Protein AF-A0A6M2E317-F1 (afdb_monomer)

Solvent-accessible surface area (backbone atoms only — not comparable to full-atom values): 7881 Å² total; per-residue (Å²): 107,77,64,58,53,52,53,52,52,48,52,55,49,53,55,52,51,52,54,49,49,57,49,50,59,56,45,43,76,76,36,70,94,51,28,69,64,52,52,52,53,50,51,52,51,52,53,52,49,53,53,49,53,52,54,52,52,56,50,49,54,55,52,50,55,51,48,53,50,52,50,52,54,48,55,50,49,54,50,52,51,48,50,54,53,50,49,62,64,70,69,60,88,80,77,60,92,48,70,68,49,43,53,53,54,51,52,54,50,51,51,54,50,53,54,52,56,58,44,58,66,68,66,55,75,93,68,80,80,61,92,69,87,75,82,125

Foldseek 3Di:
DVLVVVVVVLVVVVVVLVVLVVVLVVVCVVCVPCNVVSVVVNVVVVVVNVVVVVVSVVVVVVVVLVVVVVVVVVLVVVVVVVVVVLCVVVPDPDDDPDPVSVVVVVVVVVVSVVVVVVVVVVPPPPPPPDPPNPDD

Radius of gyration: 31.08 Å; Cα contacts (8 Å, |Δi|>4): 20; chains: 1; bounding box: 62×30×90 Å

InterPro domains:
  IPR002017 Spectrin repeat [PF00435] (1-64)
  IPR002017 Spectrin repeat [PF00435] (67-121)
  IPR018159 Spectrin/alpha-actinin [cd00176] (1-121)

Secondary structure (DSSP, 8-state):
-HHHHHHHHHHHHHHHHHHHHHHHHHHHHH-GGGHHHHHHHHHHHHHHHHHHHHHHHHHHHHHHHHHHHHHHHHHHHHHHHHHHHHHHHHT-----SSHHHHHHHHHHHHHHHHHHHHHHHHTS-TTTTSTTTT--

Sequence (136 aa):
RKHEGLERDLTALGDRIRQLDETAGRLVNTHPESTESMITKKQEIIQEWTRLTAKAKARKEKLLDAYDLQRFLADYRDLTSWINSMMALVSSDELANDVTGAEALLERHLEHRTEIDARAEHSRPSRCLDNSCFRT

Nearest PDB structures (foldseek):
  1cun-assembly1_C  TM=9.010E-01  e=1.518E-03  Gallus gallus
  3kbu-assembly2_B  TM=8.501E-01  e=2.904E-02  Homo sapiens
  6m3p-assembly2_B  TM=8.505E-01  e=1.401E-01  Mus musculus

Mean predicted aligned error: 9.05 Å

pLDDT: mean 86.74, std 13.62, range [41.03, 97.06]

Structure (mmCIF, N/CA/C/O backbone):
data_AF-A0A6M2E317-F1
#
_entry.id   AF-A0A6M2E317-F1
#
loop_
_atom_site.group_PDB
_atom_site.id
_atom_site.type_symbol
_atom_site.label_atom_id
_atom_site.label_alt_id
_atom_site.label_comp_id
_atom_site.label_asym_id
_atom_site.label_entity_id
_atom_site.label_seq_id
_atom_site.pdbx_PDB_ins_code
_atom_site.Cartn_x
_atom_site.Cartn_y
_atom_site.Cartn_z
_atom_site.occupancy
_atom_site.B_iso_or_equiv
_atom_site.auth_seq_id
_atom_site.auth_comp_id
_atom_site.auth_asym_id
_atom_site.auth_atom_id
_atom_site.pdbx_PDB_model_num
ATOM 1 N N . ARG A 1 1 ? 3.066 -5.574 7.856 1.00 66.62 1 ARG A N 1
ATOM 2 C CA . ARG A 1 1 ? 3.574 -6.525 8.883 1.00 66.62 1 ARG A CA 1
ATOM 3 C C . ARG A 1 1 ? 3.307 -6.106 10.334 1.00 66.62 1 ARG A C 1
ATOM 5 O O . ARG A 1 1 ? 2.482 -6.745 10.965 1.00 66.62 1 ARG A O 1
ATOM 12 N N . LYS A 1 2 ? 3.931 -5.055 10.908 1.00 86.88 2 LYS A N 1
ATOM 13 C CA . LYS A 1 2 ? 3.640 -4.665 12.317 1.00 86.88 2 LYS A CA 1
ATOM 14 C C . LYS A 1 2 ? 2.168 -4.275 12.546 1.00 86.88 2 LYS A C 1
ATOM 16 O O . LYS A 1 2 ? 1.601 -4.625 13.571 1.00 86.88 2 LYS A O 1
ATOM 21 N N . HIS A 1 3 ? 1.552 -3.580 11.586 1.00 89.69 3 HIS A N 1
ATOM 22 C CA . HIS A 1 3 ? 0.139 -3.198 11.674 1.00 89.69 3 HIS A CA 1
ATOM 23 C C . HIS A 1 3 ? -0.815 -4.394 11.534 1.00 89.69 3 HIS A C 1
ATOM 25 O O . HIS A 1 3 ? -1.768 -4.481 12.289 1.00 89.69 3 HIS A O 1
ATOM 31 N N . GLU A 1 4 ? -0.507 -5.366 10.673 1.00 90.19 4 GLU A N 1
ATOM 32 C CA . GLU A 1 4 ? -1.278 -6.620 10.586 1.00 90.19 4 GLU A CA 1
ATOM 33 C C . GLU A 1 4 ? -1.295 -7.382 11.920 1.00 90.19 4 GLU A C 1
ATOM 35 O O . GLU A 1 4 ? -2.304 -7.981 12.270 1.00 90.19 4 GLU A O 1
ATOM 40 N N . GLY A 1 5 ? -0.1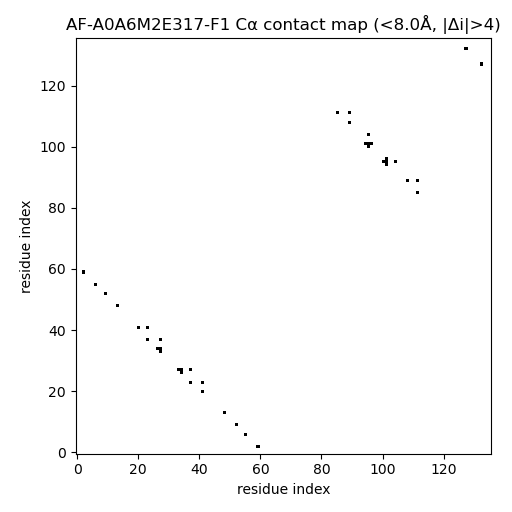91 -7.360 12.681 1.00 93.94 5 GLY A N 1
ATOM 41 C CA . GLY A 1 5 ? -0.158 -7.920 14.037 1.00 93.94 5 GLY A CA 1
ATOM 42 C C . GLY A 1 5 ? -1.160 -7.227 14.963 1.00 93.94 5 GLY A C 1
ATOM 43 O O . GLY A 1 5 ? -1.995 -7.893 15.563 1.00 93.94 5 GLY A O 1
ATOM 44 N N . LEU A 1 6 ? -1.150 -5.889 14.971 1.00 92.50 6 LEU A N 1
ATOM 45 C CA . LEU A 1 6 ? -2.124 -5.089 15.717 1.00 92.50 6 LEU A CA 1
ATOM 46 C C . LEU A 1 6 ? -3.573 -5.400 15.301 1.00 92.50 6 LEU A C 1
ATOM 48 O O . LEU A 1 6 ? -4.441 -5.462 16.159 1.00 92.50 6 LEU A O 1
ATOM 52 N N . GLU A 1 7 ? -3.857 -5.606 14.013 1.00 93.69 7 GLU A N 1
ATOM 53 C CA . GLU A 1 7 ? -5.210 -5.951 13.547 1.00 93.69 7 GLU A CA 1
ATOM 54 C C . GLU A 1 7 ? -5.680 -7.326 14.049 1.00 93.69 7 GLU A C 1
ATOM 56 O O . GLU A 1 7 ? -6.853 -7.487 14.398 1.00 93.69 7 GLU A O 1
ATOM 61 N N . ARG A 1 8 ? -4.775 -8.310 14.145 1.00 95.12 8 ARG A N 1
ATOM 62 C CA . ARG A 1 8 ? -5.089 -9.611 14.762 1.00 95.12 8 ARG A CA 1
ATOM 63 C C . ARG A 1 8 ? -5.393 -9.454 16.248 1.00 95.12 8 ARG A C 1
ATOM 65 O O . ARG A 1 8 ? -6.403 -9.976 16.714 1.00 95.12 8 ARG A O 1
ATOM 72 N N . ASP A 1 9 ? -4.573 -8.686 16.959 1.00 94.94 9 ASP A N 1
ATOM 73 C CA . ASP A 1 9 ? -4.772 -8.426 18.387 1.00 94.94 9 ASP A CA 1
ATOM 74 C C . ASP A 1 9 ? -6.091 -7.682 18.639 1.00 94.94 9 ASP A C 1
ATOM 76 O O . ASP A 1 9 ? -6.838 -8.028 19.552 1.00 94.94 9 ASP A O 1
ATOM 80 N N . LEU A 1 10 ? -6.431 -6.703 17.793 1.00 95.19 10 LEU A N 1
ATOM 81 C CA . LEU A 1 10 ? -7.724 -6.018 17.839 1.00 95.19 10 LEU A CA 1
ATOM 82 C C . LEU A 1 10 ? -8.883 -6.986 17.584 1.00 95.19 10 LEU A C 1
ATOM 84 O O . LEU A 1 10 ? -9.894 -6.914 18.272 1.00 95.19 10 LEU A O 1
ATOM 88 N N . THR A 1 11 ? -8.748 -7.931 16.658 1.00 94.69 11 THR A N 1
ATOM 89 C CA . THR A 1 11 ? -9.795 -8.939 16.430 1.00 94.69 11 THR A CA 1
ATOM 90 C C . THR A 1 11 ? -10.058 -9.750 17.707 1.00 94.69 11 THR A C 1
ATOM 92 O O . THR A 1 11 ? -11.197 -9.823 18.167 1.00 94.69 11 THR A O 1
ATOM 95 N N . ALA A 1 12 ? -9.000 -10.251 18.355 1.00 94.94 12 ALA A N 1
ATOM 96 C CA . ALA A 1 12 ? -9.114 -11.000 19.608 1.00 94.94 12 ALA A CA 1
ATOM 97 C C . ALA A 1 12 ? -9.669 -10.153 20.773 1.00 94.94 12 ALA A C 1
ATOM 99 O O . ALA A 1 12 ? -10.490 -10.627 21.564 1.00 94.94 12 ALA A O 1
ATOM 100 N N . LEU A 1 13 ? -9.250 -8.887 20.885 1.00 94.44 13 LEU A N 1
ATOM 101 C CA . LEU A 1 13 ? -9.771 -7.958 21.893 1.00 94.44 13 LEU A CA 1
ATOM 102 C C . LEU A 1 13 ? -11.253 -7.638 21.672 1.00 94.44 13 LEU A C 1
ATOM 104 O O . LEU A 1 13 ? -12.005 -7.574 22.643 1.00 94.44 13 LEU A O 1
ATOM 108 N N . GLY A 1 14 ? -11.683 -7.488 20.418 1.00 93.88 14 GLY A N 1
ATOM 109 C CA . GLY A 1 14 ? -13.082 -7.256 20.067 1.00 93.88 14 GLY A CA 1
ATOM 110 C C . GLY A 1 14 ? -13.989 -8.404 20.509 1.00 93.88 14 GLY A C 1
ATOM 111 O O . GLY A 1 14 ? -15.054 -8.165 21.080 1.00 93.88 14 GLY A O 1
ATOM 112 N N . ASP A 1 15 ? -13.542 -9.648 20.331 1.00 94.50 15 ASP A N 1
ATOM 113 C CA . ASP A 1 15 ? -14.277 -10.823 20.806 1.00 94.50 15 ASP A CA 1
ATOM 114 C C . ASP A 1 15 ? -14.355 -10.872 22.336 1.00 94.50 15 ASP A C 1
ATOM 116 O O . ASP A 1 15 ? -15.414 -11.152 22.901 1.00 94.50 15 ASP A O 1
ATOM 120 N N . ARG A 1 16 ? -13.264 -10.520 23.026 1.00 93.44 16 ARG A N 1
ATOM 121 C CA . ARG A 1 16 ? -13.246 -10.454 24.493 1.00 93.44 16 ARG A CA 1
ATOM 122 C C . ARG A 1 16 ? -14.162 -9.360 25.043 1.00 93.44 16 ARG A C 1
ATOM 124 O O . ARG A 1 16 ? -14.824 -9.580 26.054 1.00 93.44 16 ARG A O 1
ATOM 131 N N . ILE A 1 17 ? -14.235 -8.204 24.384 1.00 93.56 17 ILE A N 1
ATOM 132 C CA . ILE A 1 17 ? -15.165 -7.126 24.754 1.00 93.56 17 ILE A CA 1
ATOM 133 C C . ILE A 1 17 ? -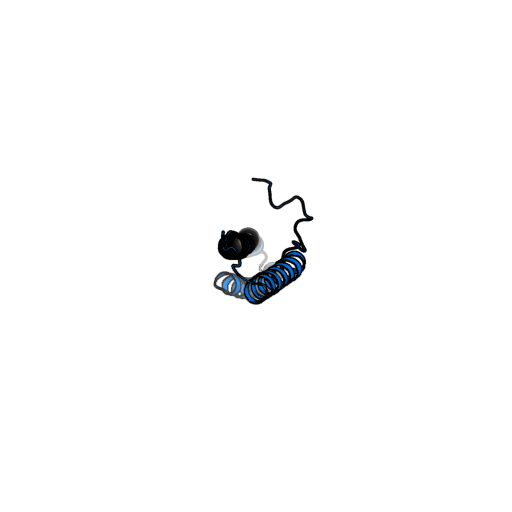16.614 -7.584 24.582 1.00 93.56 17 ILE A C 1
ATOM 135 O O . ILE A 1 17 ? -17.426 -7.325 25.464 1.00 93.56 17 ILE A O 1
ATOM 139 N N . ARG A 1 18 ? -16.931 -8.332 23.518 1.00 92.06 18 ARG A N 1
ATOM 140 C CA . ARG A 1 18 ? -18.271 -8.910 23.317 1.00 92.06 18 ARG A CA 1
ATOM 141 C C . ARG A 1 18 ? -18.659 -9.871 24.447 1.00 92.06 18 ARG A C 1
ATOM 143 O O . ARG A 1 18 ? -19.740 -9.748 25.010 1.00 92.06 18 ARG A O 1
ATOM 150 N N . GLN A 1 19 ? -17.748 -10.758 24.849 1.00 93.25 19 GLN A N 1
ATOM 151 C CA . GLN A 1 19 ? -17.972 -11.682 25.973 1.00 93.25 19 GLN A CA 1
ATOM 152 C C . GLN A 1 19 ? -18.159 -10.954 27.316 1.00 93.25 19 GLN A C 1
ATOM 154 O O . GLN A 1 19 ? -18.978 -11.358 28.150 1.00 93.25 19 GLN A O 1
ATOM 159 N N . LEU A 1 20 ? -17.395 -9.878 27.543 1.00 90.62 20 LEU A N 1
ATOM 160 C CA . LEU A 1 20 ? -17.559 -9.018 28.716 1.00 90.62 20 LEU A CA 1
ATOM 161 C C . LEU A 1 20 ? -18.920 -8.318 28.702 1.00 90.62 20 LEU A C 1
ATOM 163 O O . LEU A 1 20 ? -19.561 -8.240 29.747 1.00 90.62 20 LEU A O 1
ATOM 167 N N . ASP A 1 21 ? -19.377 -7.871 27.534 1.00 89.00 21 ASP A N 1
ATOM 168 C CA . ASP A 1 21 ? -20.674 -7.220 27.359 1.00 89.00 21 ASP A CA 1
ATOM 169 C C . ASP A 1 21 ? -21.844 -8.151 27.705 1.00 89.00 21 ASP A C 1
ATOM 171 O O . ASP A 1 21 ? -22.727 -7.793 28.489 1.00 89.00 21 ASP A O 1
ATOM 175 N N . GLU A 1 22 ? -21.802 -9.383 27.195 1.00 90.75 22 GLU A N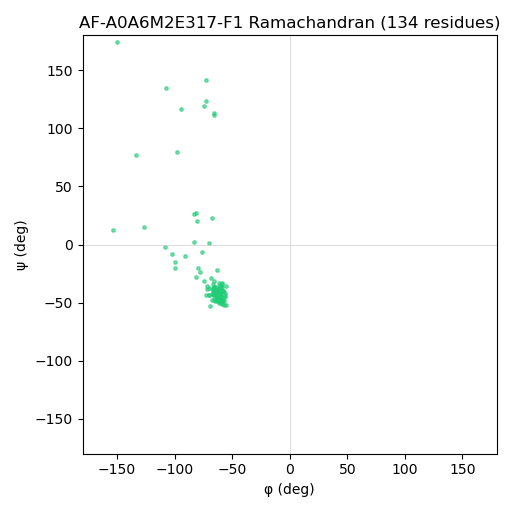 1
ATOM 176 C CA . GLU A 1 22 ? -22.778 -10.437 27.492 1.00 90.75 22 GLU A CA 1
ATOM 177 C C . GLU A 1 22 ? -22.794 -10.792 28.984 1.00 90.75 22 GLU A C 1
ATOM 179 O O . GLU A 1 22 ? -23.847 -10.992 29.595 1.00 90.75 22 GLU A O 1
ATOM 184 N N . THR A 1 23 ? -21.616 -10.857 29.605 1.00 88.94 23 THR A N 1
ATOM 185 C CA . THR A 1 23 ? -21.491 -11.173 31.031 1.00 88.94 23 THR A CA 1
ATOM 186 C C . THR A 1 23 ? -22.007 -10.031 31.904 1.00 88.94 23 THR A C 1
ATOM 188 O O . THR A 1 23 ? -22.768 -10.287 32.837 1.00 88.94 23 THR A O 1
ATOM 191 N N . ALA A 1 24 ? -21.681 -8.781 31.568 1.00 86.75 24 ALA A N 1
ATOM 192 C CA . ALA A 1 24 ? -22.211 -7.604 32.248 1.00 86.75 24 ALA A CA 1
ATOM 193 C C . ALA A 1 24 ? -23.742 -7.526 32.138 1.00 86.75 24 ALA A C 1
ATOM 195 O O . ALA A 1 24 ? -24.408 -7.252 33.134 1.00 86.75 24 ALA A O 1
ATOM 196 N N . GLY A 1 25 ? -24.309 -7.850 30.969 1.00 86.50 25 GLY A N 1
ATOM 197 C CA . GLY A 1 25 ? -25.760 -7.914 30.770 1.00 86.50 25 GLY A CA 1
ATOM 198 C C . GLY A 1 25 ? -26.457 -8.933 31.677 1.00 86.50 25 GLY A C 1
ATOM 199 O O . GLY A 1 25 ? -27.545 -8.664 32.178 1.00 86.50 25 GLY A O 1
ATOM 200 N N . ARG A 1 26 ? -25.822 -10.080 31.953 1.00 87.12 26 ARG A N 1
ATOM 201 C CA . ARG A 1 26 ? -26.352 -11.072 32.907 1.00 87.12 26 ARG A CA 1
ATOM 202 C C . ARG A 1 26 ? -26.294 -10.578 34.355 1.00 87.12 26 ARG A C 1
ATOM 204 O O . ARG A 1 26 ? -27.268 -10.745 35.079 1.00 87.12 26 ARG A O 1
ATOM 211 N N . LEU A 1 27 ? -25.182 -9.962 34.755 1.00 84.31 27 LEU A N 1
ATOM 212 C CA . LEU A 1 27 ? -24.949 -9.475 36.124 1.00 84.31 27 LEU A CA 1
ATOM 213 C C . LEU A 1 27 ? -25.876 -8.319 36.524 1.00 84.31 27 LEU A C 1
ATOM 215 O O . LEU A 1 27 ? -26.300 -8.253 37.674 1.00 84.31 27 LEU A O 1
ATOM 219 N N . VAL A 1 28 ? -26.240 -7.449 35.578 1.00 85.12 28 VAL A N 1
ATOM 220 C CA . VAL A 1 28 ? -27.221 -6.372 35.803 1.00 85.12 28 VAL A CA 1
ATOM 221 C C . VAL A 1 28 ? -28.584 -6.926 36.242 1.00 85.12 28 VAL A C 1
ATOM 223 O O . VAL A 1 28 ? -29.258 -6.323 37.071 1.00 85.12 28 VAL A O 1
ATOM 226 N N . ASN A 1 29 ? -28.972 -8.110 35.758 1.00 81.31 29 ASN A N 1
ATOM 227 C CA . ASN A 1 29 ? -30.238 -8.739 36.143 1.00 81.31 29 ASN A CA 1
ATOM 228 C C . ASN A 1 29 ? -30.188 -9.407 37.526 1.00 81.31 29 ASN A C 1
ATOM 230 O O . ASN A 1 29 ? -31.237 -9.612 38.133 1.00 81.31 29 ASN A O 1
ATOM 234 N N . THR A 1 30 ? -29.001 -9.780 38.016 1.00 84.12 30 THR A N 1
ATOM 235 C CA . THR A 1 30 ? -28.839 -10.484 39.300 1.00 84.12 30 THR A CA 1
ATOM 236 C C . THR A 1 30 ? -28.432 -9.568 40.453 1.00 84.12 30 THR A C 1
ATOM 238 O O . THR A 1 30 ? -28.656 -9.941 41.600 1.00 84.12 30 THR A O 1
ATOM 241 N N . HIS A 1 31 ? -27.876 -8.383 40.167 1.00 82.56 31 HIS A N 1
ATOM 242 C CA . HIS A 1 31 ? -27.395 -7.416 41.167 1.00 82.56 31 HIS A CA 1
ATOM 243 C C . HIS A 1 31 ? -27.874 -5.982 40.864 1.00 82.56 31 HIS A C 1
ATOM 245 O O . HIS A 1 31 ? -27.099 -5.148 40.369 1.00 82.56 31 HIS A O 1
ATOM 251 N N . PRO A 1 32 ? -29.150 -5.659 41.157 1.00 78.62 32 PRO A N 1
ATOM 252 C CA . PRO A 1 32 ? -29.724 -4.332 40.922 1.00 78.62 32 PRO A CA 1
ATOM 253 C C . PRO A 1 32 ? -28.937 -3.201 41.601 1.00 78.62 32 PRO A C 1
ATOM 255 O O . PRO A 1 32 ? -28.755 -2.133 41.022 1.00 78.62 32 PRO A O 1
ATOM 258 N N . GLU A 1 33 ? -28.393 -3.459 42.791 1.00 84.50 33 GLU A N 1
ATOM 259 C CA . GLU A 1 33 ? -27.622 -2.520 43.612 1.00 84.50 33 GLU A CA 1
ATOM 260 C C . GLU A 1 33 ? -26.314 -2.042 42.962 1.00 84.50 33 GLU A C 1
ATOM 262 O O . GLU A 1 33 ? -25.804 -0.981 43.308 1.00 84.50 33 GLU A O 1
ATOM 267 N N . SER A 1 34 ? -25.777 -2.807 42.005 1.00 83.81 34 SER A N 1
ATOM 268 C CA . SER A 1 34 ? -24.509 -2.511 41.317 1.00 83.81 34 SER A CA 1
ATOM 269 C C . SER A 1 34 ? -24.700 -2.067 39.861 1.00 83.81 34 SER A C 1
ATOM 271 O O . SER A 1 34 ? -23.731 -1.739 39.173 1.00 83.81 34 SER A O 1
ATOM 273 N N . THR A 1 35 ? -25.944 -2.049 39.378 1.00 86.69 35 THR A N 1
ATOM 274 C CA . THR A 1 35 ? -26.280 -1.901 37.954 1.0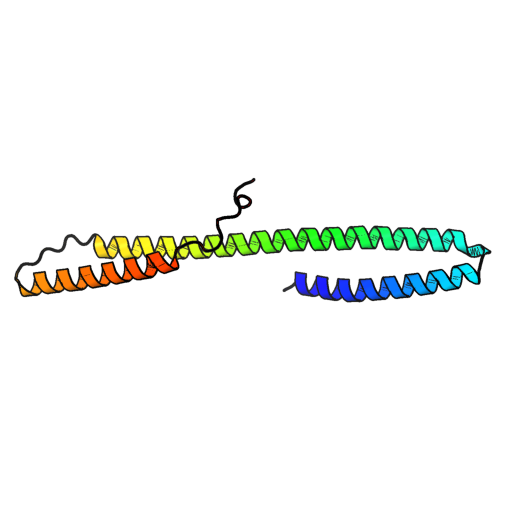0 86.69 35 THR A CA 1
ATOM 275 C C . THR A 1 35 ? -25.772 -0.593 37.350 1.00 86.69 35 THR A C 1
ATOM 277 O O . THR A 1 35 ? -25.181 -0.607 36.271 1.00 86.69 35 THR A O 1
ATOM 280 N N . GLU A 1 36 ? -25.934 0.530 38.050 1.00 87.50 36 GLU A N 1
ATOM 281 C CA . GLU A 1 36 ? -25.504 1.845 37.558 1.00 87.50 36 GLU A CA 1
ATOM 282 C C . GLU A 1 36 ? -23.985 1.898 37.322 1.00 87.50 36 GLU A C 1
ATOM 284 O O . GLU A 1 36 ? -23.527 2.303 36.253 1.00 87.50 36 GLU A O 1
ATOM 289 N N . SER A 1 37 ? -23.192 1.396 38.276 1.00 88.31 37 SER A N 1
ATOM 290 C CA . SER A 1 37 ? -21.732 1.333 38.144 1.00 88.31 37 SER A CA 1
ATOM 291 C C . SER A 1 37 ? -21.300 0.442 36.975 1.00 88.31 37 SER A C 1
ATOM 293 O O . SER A 1 37 ? -20.390 0.796 36.220 1.00 88.31 37 SER A O 1
ATOM 295 N N . MET A 1 38 ? -21.976 -0.696 36.787 1.00 87.00 38 MET A N 1
ATOM 296 C CA . MET A 1 38 ? -21.685 -1.631 35.698 1.00 87.00 38 MET A CA 1
ATOM 297 C C . MET A 1 38 ? -22.004 -1.048 34.320 1.00 87.00 38 MET A C 1
ATOM 299 O O . MET A 1 38 ? -21.206 -1.208 33.393 1.00 87.00 38 MET A O 1
ATOM 303 N N . ILE A 1 39 ? -23.135 -0.350 34.182 1.00 87.62 39 ILE A N 1
ATOM 304 C CA . ILE A 1 39 ? -23.522 0.322 32.935 1.00 87.62 39 ILE A CA 1
ATOM 305 C C . ILE A 1 39 ? -22.498 1.401 32.579 1.00 87.62 39 ILE A C 1
ATOM 307 O O . ILE A 1 39 ? -22.025 1.426 31.442 1.00 87.62 39 ILE A O 1
ATOM 311 N N . THR A 1 40 ? -22.097 2.231 33.545 1.00 91.50 40 THR A N 1
ATOM 312 C CA . THR A 1 40 ? -21.078 3.270 33.335 1.00 91.50 40 THR A CA 1
ATOM 313 C C . THR A 1 40 ? -19.755 2.663 32.865 1.00 91.50 40 THR A C 1
ATOM 315 O O . THR A 1 40 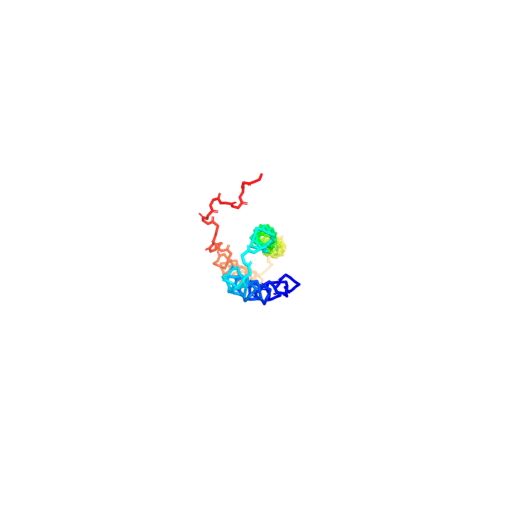? -19.232 3.057 31.824 1.00 91.50 40 THR A O 1
ATOM 318 N N . LYS A 1 41 ? -19.257 1.616 33.542 1.00 90.62 41 LYS A N 1
ATOM 319 C CA . LYS A 1 41 ? -18.013 0.924 33.149 1.00 90.62 41 LYS A CA 1
ATOM 320 C C . LYS A 1 41 ? -18.091 0.336 31.736 1.00 90.62 41 LYS A C 1
ATOM 322 O O . LYS A 1 41 ? -17.134 0.408 30.967 1.00 90.62 41 LYS A O 1
ATOM 327 N N . LYS A 1 42 ? -19.232 -0.266 31.389 1.00 89.19 42 LYS A N 1
ATOM 328 C CA . LYS A 1 42 ? -19.488 -0.821 30.054 1.00 89.19 42 LYS A CA 1
ATOM 329 C C . LYS A 1 42 ? -19.438 0.276 28.991 1.00 89.19 42 LYS A C 1
ATOM 331 O O . LYS A 1 42 ? -18.789 0.098 27.962 1.00 89.19 42 LYS A O 1
ATOM 336 N N . GLN A 1 43 ? -20.089 1.410 29.240 1.00 91.25 43 GLN A N 1
ATOM 337 C CA . GLN A 1 43 ? -20.071 2.547 28.321 1.00 91.25 43 GLN A CA 1
ATOM 338 C C . GLN A 1 43 ? -18.652 3.091 28.119 1.00 91.25 43 GLN A C 1
ATOM 340 O O . GLN A 1 43 ? -18.258 3.309 26.974 1.00 91.25 43 GLN A O 1
ATOM 345 N N . GLU A 1 44 ? -17.866 3.232 29.189 1.00 94.56 44 GLU A N 1
ATOM 346 C CA . GLU A 1 44 ? -16.454 3.636 29.112 1.00 94.56 44 GLU A CA 1
ATOM 347 C C . GLU A 1 44 ? -15.640 2.683 28.220 1.00 94.56 44 GLU A C 1
ATOM 349 O O . GLU A 1 44 ? -14.950 3.124 27.300 1.00 94.56 44 GLU A O 1
ATOM 354 N N . ILE A 1 45 ? -15.768 1.366 28.429 1.00 93.56 45 ILE A N 1
ATOM 355 C CA . ILE A 1 45 ? -15.066 0.349 27.627 1.00 93.56 45 ILE A CA 1
ATOM 356 C C . ILE A 1 45 ? -15.454 0.444 26.146 1.00 93.56 45 ILE A C 1
ATOM 358 O O . ILE A 1 45 ? -14.582 0.392 25.278 1.00 93.56 45 ILE A O 1
ATOM 362 N N . ILE A 1 46 ? -16.744 0.606 25.837 1.00 92.12 46 ILE A N 1
ATOM 363 C CA . ILE A 1 46 ? -17.234 0.712 24.454 1.00 92.12 46 ILE A CA 1
ATOM 364 C C . ILE A 1 46 ? -16.722 1.992 23.782 1.00 92.12 46 ILE A C 1
ATOM 366 O O . ILE A 1 46 ? -16.320 1.959 22.614 1.00 92.12 46 ILE A O 1
ATOM 370 N N . GLN A 1 47 ? -16.710 3.117 24.499 1.00 95.62 47 GLN A N 1
ATOM 371 C CA . GLN A 1 47 ? -16.179 4.379 23.983 1.00 95.62 47 GLN A CA 1
ATOM 372 C C . GLN A 1 47 ? -14.684 4.263 23.671 1.00 95.62 47 GLN A C 1
ATOM 374 O O . GLN A 1 47 ? -14.248 4.626 22.574 1.00 95.62 47 GLN A O 1
ATOM 379 N N . GLU A 1 48 ? -13.905 3.692 24.589 1.00 95.62 48 GLU A N 1
ATOM 380 C CA . GLU A 1 48 ? -12.473 3.476 24.390 1.00 95.62 48 GLU A CA 1
ATOM 381 C C . GLU A 1 48 ? -12.184 2.497 23.248 1.00 95.62 48 GLU A C 1
ATOM 383 O O . GLU A 1 48 ? -11.309 2.754 22.415 1.00 95.62 48 GLU A O 1
ATOM 388 N N . TRP A 1 49 ? -12.972 1.427 23.135 1.00 95.94 49 TRP A N 1
ATOM 389 C CA . TRP A 1 49 ? -12.898 0.479 22.026 1.00 95.94 49 TRP A CA 1
ATOM 390 C C . TRP A 1 49 ? -13.168 1.139 20.671 1.00 95.94 49 TRP A C 1
ATOM 392 O O . TRP A 1 49 ? -12.411 0.962 19.712 1.00 95.94 49 TRP A O 1
ATOM 402 N N . THR A 1 50 ? -14.218 1.956 20.597 1.00 95.50 50 THR A N 1
ATOM 403 C CA . THR A 1 50 ? -14.588 2.699 19.385 1.00 95.50 50 THR A CA 1
ATOM 404 C C . THR A 1 50 ? -13.480 3.677 18.990 1.00 95.50 50 THR A C 1
ATOM 406 O O . THR A 1 50 ? -13.072 3.743 17.830 1.00 95.50 50 THR A O 1
ATOM 409 N N . ARG A 1 51 ? -12.916 4.397 19.966 1.00 96.88 51 ARG A N 1
ATOM 410 C CA . ARG A 1 51 ? -11.796 5.319 19.742 1.00 96.88 51 ARG A CA 1
ATOM 411 C C . ARG A 1 51 ? -10.544 4.594 19.247 1.00 96.88 51 ARG A C 1
ATOM 413 O O . ARG A 1 51 ? -9.870 5.077 18.335 1.00 96.88 51 ARG A O 1
ATOM 420 N N . LEU A 1 52 ? -10.217 3.449 19.844 1.00 96.25 52 LEU A N 1
ATOM 421 C CA . LEU A 1 52 ? -9.053 2.644 19.480 1.00 96.25 52 LEU A CA 1
ATOM 422 C C . LEU A 1 52 ? -9.175 2.084 18.058 1.00 96.25 52 LEU A C 1
ATOM 424 O O . LEU A 1 52 ? -8.252 2.238 17.256 1.00 96.25 52 LEU A O 1
ATOM 428 N N . THR A 1 53 ? -10.315 1.479 17.731 1.00 96.00 53 THR A N 1
ATOM 429 C CA . THR A 1 53 ? -10.576 0.899 16.404 1.00 96.00 53 THR A CA 1
ATOM 430 C C . THR A 1 53 ? -10.592 1.964 15.309 1.00 96.00 53 THR A C 1
ATOM 432 O O . THR A 1 53 ? -9.982 1.760 14.258 1.00 96.00 53 THR A O 1
ATOM 435 N N . ALA A 1 54 ? -11.168 3.143 15.572 1.00 96.69 54 ALA A N 1
ATOM 436 C CA . ALA A 1 54 ? -11.108 4.279 14.652 1.00 96.69 54 ALA A CA 1
ATOM 437 C C . ALA A 1 54 ? -9.659 4.719 14.367 1.00 96.69 54 ALA A C 1
ATOM 439 O O . ALA A 1 54 ? -9.275 4.892 13.209 1.00 96.69 54 ALA A O 1
ATOM 440 N N . LYS A 1 55 ? -8.817 4.838 15.405 1.00 97.06 55 LYS A N 1
ATOM 441 C CA . LYS A 1 55 ? -7.390 5.168 15.240 1.00 97.06 55 LYS A CA 1
ATOM 442 C C . LYS A 1 55 ? -6.627 4.093 14.468 1.00 97.06 55 LYS A C 1
ATOM 444 O O . LYS A 1 55 ? -5.766 4.425 13.653 1.00 97.06 55 LYS A O 1
ATOM 449 N N . ALA A 1 56 ? -6.922 2.818 14.716 1.00 96.38 56 ALA A N 1
ATOM 450 C CA . ALA A 1 56 ? -6.304 1.712 13.994 1.00 96.38 56 ALA A CA 1
ATOM 451 C C . ALA A 1 56 ? -6.664 1.751 12.503 1.00 96.38 56 ALA A C 1
ATOM 453 O O . ALA A 1 56 ? -5.762 1.682 11.669 1.00 96.38 56 ALA A O 1
ATOM 454 N N . LYS A 1 57 ? -7.942 1.972 12.172 1.00 95.44 57 LYS A N 1
ATOM 455 C CA . LYS A 1 57 ? -8.411 2.125 10.789 1.00 95.44 57 LYS A CA 1
ATOM 456 C C . LYS A 1 57 ? -7.744 3.308 10.082 1.00 95.44 57 LYS A C 1
ATOM 458 O O . LYS A 1 57 ? -7.168 3.123 9.017 1.00 95.44 57 LYS A O 1
ATOM 463 N N . ALA A 1 58 ? -7.725 4.486 10.707 1.00 96.31 58 ALA A N 1
ATOM 464 C CA . ALA A 1 58 ? -7.076 5.668 10.132 1.00 96.31 58 ALA A CA 1
ATOM 465 C C . ALA A 1 58 ? -5.570 5.448 9.894 1.00 96.31 58 ALA A C 1
ATOM 467 O O . ALA A 1 58 ? -4.992 5.945 8.929 1.00 96.31 58 ALA A O 1
ATOM 468 N N . ARG A 1 59 ? -4.906 4.683 10.770 1.00 96.44 59 ARG A N 1
ATOM 469 C CA . ARG A 1 59 ? -3.508 4.289 10.564 1.00 96.44 59 ARG A CA 1
ATOM 470 C C . ARG A 1 59 ? -3.351 3.327 9.385 1.00 96.44 59 ARG A C 1
ATO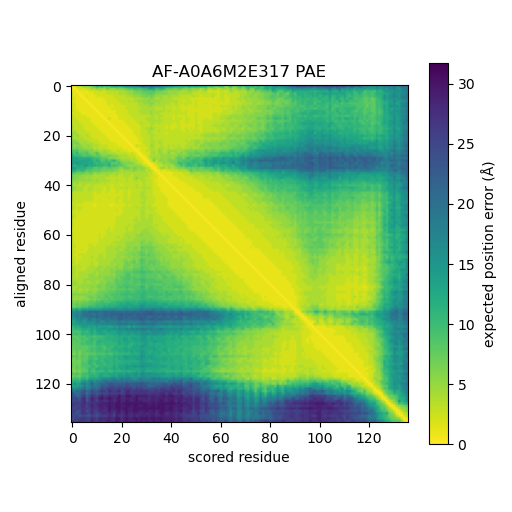M 472 O O . ARG A 1 59 ? -2.357 3.444 8.674 1.00 96.44 59 ARG A O 1
ATOM 479 N N . LYS A 1 60 ? -4.284 2.392 9.192 1.00 95.38 60 LYS A N 1
ATOM 480 C CA . LYS A 1 60 ? -4.283 1.463 8.056 1.00 95.38 60 LYS A CA 1
ATOM 481 C C . LYS A 1 60 ? -4.346 2.211 6.731 1.00 95.38 60 LYS A C 1
ATOM 483 O O . LYS A 1 60 ? -3.511 1.960 5.875 1.00 95.38 60 LYS A O 1
ATOM 488 N N . GLU A 1 61 ? -5.289 3.140 6.606 1.00 95.31 61 GLU A N 1
ATOM 489 C CA . GLU A 1 61 ? -5.477 3.967 5.407 1.00 95.31 61 GLU A CA 1
ATOM 490 C C . GLU A 1 61 ? -4.180 4.706 5.059 1.00 95.31 61 GLU A C 1
ATOM 492 O O . GLU A 1 61 ? -3.614 4.479 3.997 1.00 95.31 61 GLU A O 1
ATOM 497 N N . LYS A 1 62 ? -3.587 5.421 6.024 1.00 95.12 62 LYS A N 1
ATOM 498 C CA . LYS A 1 62 ? -2.297 6.106 5.819 1.00 95.12 62 LYS A CA 1
ATOM 499 C C . LYS A 1 62 ? -1.149 5.177 5.416 1.00 95.12 62 LYS A C 1
ATOM 501 O O . LYS A 1 62 ? -0.237 5.601 4.714 1.00 95.12 62 LYS A O 1
ATOM 506 N N . LEU A 1 63 ? -1.132 3.938 5.913 1.00 95.44 63 LEU A N 1
ATOM 507 C CA . LEU A 1 63 ? -0.108 2.961 5.537 1.00 95.44 63 LEU A CA 1
ATOM 508 C C . LEU A 1 63 ? -0.302 2.453 4.107 1.00 95.44 63 LEU A C 1
ATOM 510 O O . LEU A 1 63 ? 0.697 2.211 3.436 1.00 95.44 63 LEU A O 1
ATOM 514 N N . LEU A 1 64 ? -1.550 2.291 3.661 1.00 91.88 64 LEU A N 1
ATOM 515 C CA . LEU A 1 64 ? -1.869 1.925 2.282 1.00 91.88 64 LEU A CA 1
ATOM 516 C C . LEU A 1 64 ? -1.504 3.066 1.330 1.00 91.88 64 LEU A C 1
ATOM 518 O O . LEU A 1 64 ? -0.752 2.829 0.392 1.00 91.88 64 LEU A O 1
ATOM 522 N N . ASP A 1 65 ? -1.891 4.301 1.653 1.00 91.94 65 ASP A N 1
ATOM 523 C CA . ASP A 1 65 ? -1.541 5.483 0.855 1.00 91.94 65 ASP A CA 1
ATOM 524 C C . ASP A 1 65 ? -0.017 5.635 0.715 1.00 91.94 65 ASP A C 1
ATOM 526 O O . ASP A 1 65 ? 0.513 5.856 -0.374 1.00 91.94 65 ASP A O 1
ATOM 530 N N . ALA A 1 66 ? 0.722 5.471 1.819 1.00 93.12 66 ALA A N 1
ATOM 531 C CA . ALA A 1 66 ? 2.181 5.543 1.803 1.00 93.12 66 ALA A CA 1
ATOM 532 C C . ALA A 1 66 ? 2.817 4.401 0.995 1.00 93.12 66 ALA A C 1
ATOM 534 O O . ALA A 1 66 ? 3.838 4.607 0.338 1.00 93.12 66 ALA A O 1
ATOM 535 N N . TYR A 1 67 ? 2.237 3.201 1.053 1.00 91.38 67 TYR A N 1
ATOM 536 C CA . TYR A 1 67 ? 2.690 2.056 0.270 1.00 91.38 67 TYR A CA 1
ATOM 537 C C . TYR A 1 67 ? 2.480 2.289 -1.230 1.00 91.38 67 TYR A C 1
ATOM 539 O O . TYR A 1 67 ? 3.417 2.106 -2.008 1.00 91.38 67 TYR A O 1
ATOM 547 N N . ASP A 1 68 ? 1.293 2.751 -1.622 1.00 89.38 68 ASP A N 1
ATOM 548 C CA . ASP A 1 68 ? 0.963 3.043 -3.016 1.00 89.38 68 ASP A CA 1
ATOM 549 C C . ASP A 1 68 ? 1.844 4.170 -3.568 1.00 89.38 68 ASP A C 1
ATOM 551 O O . ASP A 1 68 ? 2.388 4.048 -4.668 1.00 89.38 68 ASP A O 1
ATOM 555 N N . LEU A 1 69 ? 2.097 5.213 -2.771 1.00 91.31 69 LEU A N 1
ATOM 556 C CA . LEU A 1 69 ? 3.03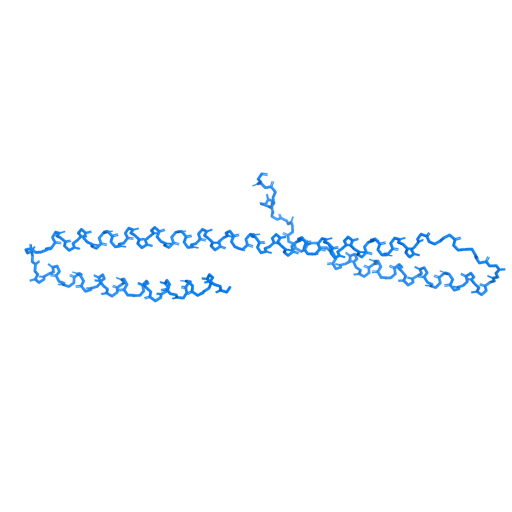8 6.272 -3.130 1.00 91.31 69 LEU A CA 1
ATOM 557 C C . LEU A 1 69 ? 4.462 5.734 -3.324 1.00 91.31 69 LEU A C 1
ATOM 559 O O . LEU A 1 69 ? 5.123 6.074 -4.303 1.00 91.31 69 LEU A O 1
ATOM 563 N N . GLN A 1 70 ? 4.961 4.897 -2.411 1.00 93.81 70 GLN A N 1
ATOM 564 C CA . GLN A 1 70 ? 6.303 4.323 -2.551 1.00 93.81 70 GLN A CA 1
ATOM 565 C C . GLN A 1 70 ? 6.428 3.444 -3.791 1.00 93.81 70 GLN A C 1
ATOM 567 O O . GLN A 1 70 ? 7.459 3.495 -4.463 1.00 93.81 70 GLN A O 1
ATOM 572 N N . ARG A 1 71 ? 5.389 2.667 -4.099 1.00 90.38 71 ARG A N 1
ATOM 573 C CA . ARG A 1 71 ? 5.324 1.862 -5.316 1.00 90.38 71 ARG A CA 1
ATOM 574 C C . ARG A 1 71 ? 5.377 2.749 -6.557 1.00 90.38 71 ARG A C 1
ATOM 576 O O . ARG A 1 71 ? 6.246 2.544 -7.393 1.00 90.38 71 ARG A O 1
ATOM 583 N N . PHE A 1 72 ? 4.544 3.786 -6.616 1.00 89.00 72 PHE A N 1
ATOM 584 C CA . PHE A 1 72 ? 4.567 4.760 -7.706 1.00 89.00 72 PHE A CA 1
ATOM 585 C C . PHE A 1 72 ? 5.949 5.410 -7.878 1.00 89.00 72 PHE A C 1
ATOM 587 O O . PHE A 1 72 ? 6.460 5.503 -8.989 1.00 89.00 72 PHE A O 1
ATOM 594 N N . LEU A 1 73 ? 6.595 5.826 -6.784 1.00 91.12 73 LEU A N 1
ATOM 595 C CA . LEU A 1 73 ? 7.931 6.427 -6.832 1.00 91.12 73 LEU A CA 1
ATOM 596 C C . LEU A 1 73 ? 9.027 5.432 -7.241 1.00 91.12 73 LEU A C 1
ATOM 598 O O . LEU A 1 73 ? 10.060 5.848 -7.766 1.00 91.12 73 LEU A O 1
ATOM 602 N N . ALA A 1 74 ? 8.865 4.140 -6.955 1.00 91.88 74 ALA A N 1
ATOM 603 C CA . ALA A 1 74 ? 9.755 3.103 -7.468 1.00 91.88 74 ALA A CA 1
ATOM 604 C C . ALA A 1 74 ? 9.567 2.948 -8.982 1.00 91.88 74 ALA A C 1
ATOM 606 O O . ALA A 1 74 ? 10.529 3.149 -9.718 1.00 91.88 74 ALA A O 1
ATOM 607 N N . ASP A 1 75 ? 8.326 2.758 -9.436 1.00 88.94 75 ASP A N 1
ATOM 608 C CA . ASP A 1 75 ? 7.981 2.625 -10.856 1.00 88.94 75 ASP A CA 1
ATOM 609 C C . ASP A 1 75 ? 8.456 3.850 -11.666 1.00 88.94 75 ASP A C 1
ATOM 611 O O . ASP A 1 75 ? 9.045 3.718 -12.739 1.00 88.94 75 ASP A O 1
ATOM 615 N N . TYR A 1 76 ? 8.280 5.059 -11.121 1.00 90.75 76 TYR A N 1
ATOM 616 C CA . TYR A 1 76 ? 8.760 6.307 -11.717 1.00 90.75 76 TYR A CA 1
ATOM 617 C C . TYR A 1 76 ? 10.289 6.360 -11.840 1.00 90.75 76 TYR A C 1
ATOM 619 O O . TYR A 1 76 ? 10.812 6.772 -12.880 1.00 90.75 76 TYR A O 1
ATOM 627 N N . ARG A 1 77 ? 11.025 5.961 -10.793 1.00 93.88 77 ARG A N 1
ATOM 628 C CA . ARG A 1 77 ? 12.497 5.940 -10.819 1.00 93.88 77 ARG A CA 1
ATOM 629 C C . ARG A 1 77 ? 13.013 4.925 -11.828 1.00 93.88 77 ARG A C 1
ATOM 631 O O . ARG A 1 77 ? 13.914 5.257 -12.595 1.00 93.88 77 ARG A O 1
ATOM 638 N N . ASP A 1 78 ? 12.410 3.745 -11.869 1.00 92.56 78 ASP A N 1
ATOM 639 C CA . ASP A 1 78 ? 12.775 2.684 -12.805 1.00 92.56 78 ASP A CA 1
ATOM 640 C C . ASP A 1 78 ? 12.492 3.106 -14.252 1.00 92.56 78 ASP A C 1
ATOM 642 O O . ASP A 1 78 ? 13.321 2.894 -15.141 1.00 92.56 78 ASP A O 1
ATOM 646 N N . LEU A 1 79 ? 11.356 3.768 -14.498 1.00 91.75 79 LEU A N 1
ATOM 647 C CA . LEU A 1 79 ? 11.034 4.343 -15.803 1.00 91.75 79 LEU A CA 1
ATOM 648 C C . LEU A 1 79 ? 12.033 5.433 -16.199 1.00 91.75 79 LEU A C 1
ATOM 650 O O . LEU A 1 79 ? 12.562 5.398 -17.304 1.00 91.75 79 LEU A O 1
ATOM 654 N N . THR A 1 80 ? 12.324 6.369 -15.297 1.00 93.00 80 THR A N 1
ATOM 655 C CA . THR A 1 80 ? 13.272 7.463 -15.553 1.00 93.00 80 THR A CA 1
ATOM 656 C C . THR A 1 80 ? 14.669 6.927 -15.854 1.00 93.00 80 THR A C 1
ATOM 658 O O . THR A 1 80 ? 15.314 7.376 -16.799 1.00 93.00 80 THR A O 1
ATOM 661 N N . SER A 1 81 ? 15.133 5.938 -15.084 1.00 95.25 81 SER A N 1
ATOM 662 C CA . SER A 1 81 ? 16.419 5.284 -15.324 1.00 95.25 81 SER A CA 1
ATOM 663 C C . SER A 1 81 ? 16.454 4.636 -16.702 1.00 95.25 81 SER A C 1
ATOM 665 O O . SER A 1 81 ? 17.415 4.836 -17.437 1.00 95.25 81 SER A O 1
ATOM 667 N N . TRP A 1 82 ? 15.403 3.899 -17.071 1.00 94.69 82 TRP A N 1
ATOM 668 C CA . TRP A 1 82 ? 15.328 3.265 -18.383 1.00 94.69 82 TRP A CA 1
ATOM 669 C C . TRP A 1 82 ? 15.309 4.294 -19.521 1.00 94.69 82 TRP A C 1
ATOM 671 O O . TRP A 1 82 ? 16.056 4.131 -20.480 1.00 94.69 82 TRP A O 1
ATOM 681 N N . ILE A 1 83 ? 14.535 5.381 -19.394 1.00 93.25 83 ILE A N 1
ATOM 682 C CA . ILE A 1 83 ? 14.512 6.466 -20.388 1.00 93.25 83 ILE A CA 1
ATOM 683 C C . ILE A 1 83 ? 15.916 7.045 -20.565 1.00 93.25 83 ILE A C 1
ATOM 685 O O . ILE A 1 83 ? 16.379 7.177 -21.691 1.00 93.25 83 ILE A O 1
ATOM 689 N N . ASN A 1 84 ? 16.620 7.343 -19.471 1.00 95.06 84 ASN A N 1
ATOM 690 C CA . ASN A 1 84 ? 17.978 7.881 -19.539 1.00 95.06 84 ASN A CA 1
ATOM 691 C C . ASN A 1 84 ? 18.959 6.908 -20.207 1.00 95.06 84 ASN A C 1
ATOM 693 O O . ASN A 1 84 ? 19.772 7.333 -21.026 1.00 95.06 84 ASN A O 1
ATOM 697 N N . SER A 1 85 ? 18.869 5.613 -19.898 1.00 93.69 85 SER A N 1
ATOM 698 C CA . SER A 1 85 ? 19.684 4.583 -20.549 1.00 93.69 85 SER A CA 1
ATOM 699 C C . SER A 1 85 ? 19.384 4.476 -22.045 1.00 93.69 85 SER A C 1
ATOM 701 O O . SER A 1 85 ? 20.315 4.475 -22.844 1.00 93.69 85 SER A O 1
ATOM 703 N N . MET A 1 86 ? 18.106 4.443 -22.433 1.00 94.00 86 MET A N 1
ATOM 704 C CA . MET A 1 86 ? 17.700 4.375 -23.837 1.00 94.00 86 MET A CA 1
ATOM 705 C C . MET A 1 86 ? 18.119 5.635 -24.600 1.00 94.00 86 MET A C 1
ATOM 707 O O . MET A 1 86 ? 18.679 5.525 -25.685 1.00 94.00 86 MET A O 1
ATOM 711 N N . MET A 1 87 ? 17.944 6.826 -24.012 1.00 93.38 87 MET A N 1
ATOM 712 C CA . MET A 1 87 ? 18.416 8.091 -24.588 1.00 93.38 87 MET A CA 1
ATOM 713 C C . MET A 1 87 ? 19.920 8.065 -24.871 1.00 93.38 87 MET A C 1
ATOM 715 O O . MET A 1 87 ? 20.328 8.478 -25.949 1.00 93.38 87 MET A O 1
ATOM 719 N N . ALA A 1 88 ? 20.728 7.543 -23.943 1.00 91.38 88 ALA A N 1
ATOM 720 C CA . ALA A 1 88 ? 22.174 7.435 -24.127 1.00 91.38 88 ALA A CA 1
ATOM 721 C C . ALA A 1 88 ? 22.573 6.460 -25.251 1.00 91.38 88 ALA A C 1
ATOM 723 O O . ALA A 1 88 ? 23.590 6.674 -25.906 1.00 91.38 88 ALA A O 1
ATOM 724 N N . LEU A 1 89 ? 21.786 5.401 -25.482 1.00 89.31 89 LEU A N 1
ATOM 725 C CA . LEU A 1 89 ? 22.011 4.457 -26.582 1.00 89.31 89 LEU A CA 1
ATOM 726 C C . LEU A 1 89 ? 21.649 5.070 -27.941 1.00 89.31 89 LEU A C 1
ATOM 728 O O . LEU A 1 89 ? 22.402 4.921 -28.903 1.00 89.31 89 LEU A O 1
ATOM 732 N N . VAL A 1 90 ? 20.517 5.778 -28.023 1.00 88.50 90 VAL A N 1
ATOM 733 C CA . VAL A 1 90 ? 20.035 6.354 -29.290 1.00 88.50 90 VAL A CA 1
ATOM 734 C C . VAL A 1 90 ? 20.732 7.659 -29.674 1.00 88.50 90 VAL A C 1
ATOM 736 O O . VAL A 1 90 ? 20.724 8.010 -30.848 1.00 88.50 90 VAL A O 1
ATOM 739 N N . SER A 1 91 ? 21.356 8.373 -28.731 1.00 89.50 91 SER A N 1
ATOM 740 C CA . SER A 1 91 ? 22.093 9.620 -28.994 1.00 89.50 91 SER A CA 1
ATOM 741 C C . SER A 1 91 ? 23.511 9.401 -29.541 1.00 89.50 91 SER A C 1
ATOM 743 O O . SER A 1 91 ? 24.373 10.261 -29.379 1.00 89.50 91 SER A O 1
ATOM 745 N N . SER A 1 92 ? 23.799 8.229 -30.108 1.00 83.62 92 SER A N 1
ATOM 746 C CA . SER A 1 92 ? 25.098 7.935 -30.710 1.00 83.62 92 SER A CA 1
ATOM 747 C C . SER A 1 92 ? 25.234 8.656 -32.056 1.00 83.62 92 SER A C 1
ATOM 749 O O . SER A 1 92 ? 24.483 8.371 -32.984 1.00 83.62 92 SER A O 1
ATOM 751 N N . ASP A 1 93 ? 26.228 9.539 -32.180 1.00 80.88 93 ASP A N 1
ATOM 752 C CA . ASP A 1 93 ? 26.581 10.230 -33.436 1.00 80.88 93 ASP A CA 1
ATOM 753 C C . ASP A 1 93 ? 27.453 9.358 -34.374 1.00 80.88 93 ASP A C 1
ATOM 755 O O . ASP A 1 93 ? 28.268 9.857 -35.152 1.00 80.88 93 ASP A O 1
ATOM 759 N N . GLU A 1 94 ? 27.337 8.032 -34.279 1.00 86.31 94 GLU A N 1
ATOM 760 C CA . GLU A 1 94 ? 28.113 7.091 -35.086 1.00 86.31 94 GLU A CA 1
ATOM 761 C C . GLU A 1 94 ? 27.626 7.081 -36.543 1.00 86.31 94 GLU A C 1
ATOM 763 O O . GLU A 1 94 ? 26.457 6.822 -36.830 1.00 86.31 94 GLU A O 1
ATOM 768 N N . LEU A 1 95 ? 28.545 7.341 -37.476 1.00 87.12 95 LEU A N 1
ATOM 769 C CA . LEU A 1 95 ? 28.291 7.286 -38.913 1.00 87.12 95 LEU A CA 1
ATOM 770 C C . LEU A 1 95 ? 28.969 6.055 -39.519 1.00 87.12 95 LEU A C 1
ATOM 772 O O . LEU A 1 95 ? 30.138 5.777 -39.247 1.00 87.12 95 LEU A O 1
ATOM 776 N N . ALA A 1 96 ? 28.242 5.340 -40.376 1.00 90.94 96 ALA A N 1
ATOM 777 C CA . ALA A 1 96 ? 28.787 4.210 -41.116 1.00 90.94 96 ALA A CA 1
ATOM 778 C C . ALA A 1 96 ? 29.745 4.666 -42.226 1.00 90.94 96 ALA A C 1
ATOM 780 O O . ALA A 1 96 ? 29.483 5.640 -42.932 1.00 90.94 96 ALA A O 1
ATOM 781 N N . ASN A 1 97 ? 30.830 3.911 -42.410 1.00 93.56 97 ASN A N 1
ATOM 782 C CA . ASN A 1 97 ? 31.827 4.152 -43.460 1.00 93.56 97 ASN A CA 1
ATOM 783 C C . ASN A 1 97 ? 31.677 3.199 -44.658 1.00 93.56 97 ASN A C 1
ATOM 785 O O . ASN A 1 97 ? 32.341 3.379 -45.678 1.00 93.56 97 ASN A O 1
ATOM 789 N N . ASP A 1 98 ? 30.814 2.190 -44.541 1.00 96.06 98 ASP A N 1
ATOM 790 C CA . ASP A 1 98 ? 30.498 1.214 -45.576 1.00 96.06 98 ASP A CA 1
ATOM 791 C C . ASP A 1 98 ? 29.053 0.698 -45.436 1.00 96.06 98 ASP A C 1
ATOM 793 O O . ASP A 1 98 ? 28.324 1.043 -44.502 1.00 96.06 98 ASP A O 1
ATOM 797 N N . VAL A 1 99 ? 28.622 -0.107 -46.411 1.00 95.56 99 VAL A N 1
ATOM 798 C CA . VAL A 1 99 ? 27.259 -0.660 -46.463 1.00 95.56 99 VAL A CA 1
ATOM 799 C C . VAL A 1 99 ? 26.994 -1.581 -45.271 1.00 95.56 99 VAL A C 1
ATOM 801 O O . VAL A 1 99 ? 25.96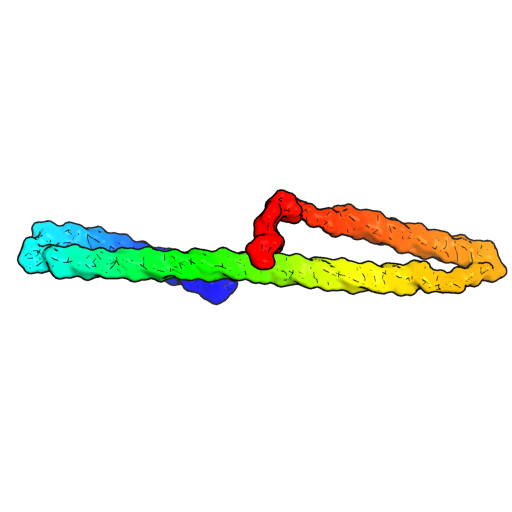2 -1.444 -44.624 1.00 95.56 99 VAL A O 1
ATOM 804 N N . THR A 1 100 ? 27.947 -2.449 -44.926 1.00 95.75 100 THR A N 1
ATOM 805 C CA . THR A 1 100 ? 27.828 -3.382 -43.796 1.00 95.75 100 THR A CA 1
ATOM 806 C C . THR A 1 100 ? 27.633 -2.649 -42.466 1.00 95.75 100 THR A C 1
ATOM 808 O O . THR A 1 100 ? 26.773 -3.021 -41.670 1.00 95.75 100 THR A O 1
ATOM 811 N N . GLY A 1 101 ? 28.391 -1.578 -42.215 1.00 93.75 101 GLY A N 1
ATOM 812 C CA . GLY A 1 101 ? 28.228 -0.744 -41.027 1.00 93.75 101 GLY A CA 1
ATOM 813 C C . GLY A 1 101 ? 26.887 -0.011 -41.005 1.00 93.75 101 GLY A C 1
ATOM 814 O O . GLY A 1 101 ? 26.276 0.117 -39.945 1.00 93.75 101 GLY A O 1
ATOM 815 N N . ALA A 1 102 ? 26.388 0.430 -42.164 1.00 94.25 102 ALA A N 1
ATOM 816 C CA . ALA A 1 102 ? 25.077 1.072 -42.264 1.00 94.25 102 ALA A CA 1
ATOM 817 C C . ALA A 1 102 ? 23.935 0.088 -41.959 1.00 94.25 102 ALA A C 1
ATOM 819 O O . ALA A 1 102 ? 22.991 0.443 -41.252 1.00 94.25 102 ALA A O 1
ATOM 820 N N . GLU A 1 103 ? 24.040 -1.151 -42.444 1.00 95.00 103 GLU A N 1
ATOM 821 C CA . GLU A 1 103 ? 23.094 -2.231 -42.147 1.00 95.00 103 GLU A CA 1
ATOM 822 C C . GLU A 1 103 ? 23.088 -2.578 -40.650 1.00 95.00 103 GLU A C 1
ATOM 824 O O . GLU A 1 103 ? 22.015 -2.657 -40.051 1.00 95.00 103 GLU A O 1
ATOM 829 N N . ALA A 1 104 ? 24.261 -2.676 -40.015 1.00 93.12 104 ALA A N 1
ATOM 830 C CA . ALA A 1 104 ? 24.376 -2.938 -38.578 1.00 93.12 104 ALA A CA 1
ATOM 831 C C . ALA A 1 104 ? 23.772 -1.813 -37.711 1.00 93.12 104 ALA A C 1
ATOM 833 O O . ALA A 1 104 ? 23.089 -2.079 -36.720 1.00 93.12 104 ALA A O 1
ATOM 834 N N . LEU A 1 105 ? 23.975 -0.543 -38.088 1.00 92.69 105 LEU A N 1
ATOM 835 C CA . LEU A 1 105 ? 23.347 0.592 -37.399 1.00 92.69 105 LEU A CA 1
ATOM 836 C C . LEU A 1 105 ? 21.817 0.566 -37.528 1.00 92.69 105 LEU A C 1
ATOM 838 O O . LEU A 1 105 ? 21.117 0.881 -36.562 1.00 92.69 105 LEU A O 1
ATOM 842 N N . LEU A 1 106 ? 21.295 0.180 -38.698 1.00 93.50 106 LEU A N 1
ATOM 843 C CA . LEU A 1 106 ? 19.856 0.054 -38.926 1.00 93.50 106 LEU A CA 1
ATOM 844 C C . LEU A 1 106 ? 19.251 -1.076 -38.084 1.00 93.50 106 LEU A C 1
ATOM 846 O O . LEU A 1 106 ? 18.198 -0.877 -37.480 1.00 93.50 106 LEU A O 1
ATOM 850 N N . GLU A 1 107 ? 19.914 -2.231 -38.014 1.00 94.38 107 GLU A N 1
ATOM 851 C CA . GLU A 1 107 ? 19.493 -3.359 -37.177 1.00 94.38 107 GLU A CA 1
ATOM 852 C C . GLU A 1 107 ? 19.410 -2.946 -35.701 1.00 94.38 107 GLU A C 1
ATOM 854 O O . GLU A 1 107 ? 18.340 -3.048 -35.097 1.00 94.38 107 GLU A O 1
ATOM 859 N N . ARG A 1 108 ? 20.473 -2.336 -35.157 1.00 93.25 108 ARG A N 1
ATOM 860 C CA . ARG A 1 108 ? 20.485 -1.826 -33.775 1.00 93.25 108 ARG A CA 1
ATOM 861 C C . ARG A 1 108 ? 19.380 -0.794 -33.521 1.00 93.25 108 ARG A C 1
ATOM 863 O O . ARG A 1 108 ? 18.739 -0.798 -32.470 1.00 93.25 108 ARG A O 1
ATOM 870 N N . HIS A 1 109 ? 19.122 0.099 -34.479 1.00 92.81 109 HIS A N 1
ATOM 871 C CA . HIS A 1 109 ? 18.027 1.065 -34.366 1.00 92.81 109 HIS A CA 1
ATOM 872 C C . HIS A 1 109 ? 16.654 0.379 -34.295 1.00 92.81 109 HIS A C 1
ATOM 874 O O . HIS A 1 109 ? 15.802 0.774 -33.493 1.00 92.81 109 HIS A O 1
ATOM 880 N N . LEU A 1 110 ? 16.428 -0.649 -35.119 1.00 94.38 110 LEU A N 1
ATOM 881 C CA . LEU A 1 110 ? 15.189 -1.424 -35.099 1.00 94.38 110 LEU A CA 1
ATOM 882 C C . LEU A 1 110 ? 15.006 -2.150 -33.763 1.00 94.38 110 LEU A C 1
ATOM 884 O O . LEU A 1 110 ? 13.907 -2.097 -33.214 1.00 94.38 110 LEU A O 1
ATOM 888 N N . GLU A 1 111 ? 16.064 -2.748 -33.213 1.00 93.50 111 GLU A N 1
ATOM 889 C CA . GLU A 1 111 ? 16.043 -3.374 -31.886 1.00 93.50 111 GLU A CA 1
ATOM 890 C C . GLU A 1 111 ? 15.614 -2.377 -30.800 1.00 93.50 111 GLU A C 1
ATOM 892 O O . GLU A 1 111 ? 14.636 -2.618 -30.086 1.00 93.50 111 GLU A O 1
ATOM 897 N N . HIS A 1 112 ? 16.257 -1.207 -30.725 1.00 92.94 112 HIS A N 1
ATOM 898 C CA . HIS A 1 112 ? 15.880 -0.163 -29.765 1.00 92.94 112 HIS A CA 1
ATOM 899 C C . HIS A 1 112 ? 14.425 0.287 -29.933 1.00 92.94 112 HIS A C 1
ATOM 901 O O . HIS A 1 112 ? 13.714 0.467 -28.943 1.00 92.94 112 HIS A O 1
ATOM 907 N N . ARG A 1 113 ? 13.943 0.415 -31.176 1.00 92.31 113 ARG A N 1
ATOM 908 C CA . ARG A 1 113 ? 12.540 0.755 -31.443 1.00 92.31 113 ARG A CA 1
ATOM 909 C C . ARG A 1 113 ? 11.583 -0.316 -30.922 1.00 92.31 113 ARG A C 1
ATOM 911 O O . ARG A 1 113 ? 10.602 0.030 -30.270 1.00 92.31 113 ARG A O 1
ATOM 918 N N . THR A 1 114 ? 11.886 -1.596 -31.140 1.00 93.69 114 THR A N 1
ATOM 919 C CA . THR A 1 114 ? 11.050 -2.687 -30.612 1.00 93.69 114 THR A CA 1
ATOM 920 C C . THR A 1 114 ? 11.007 -2.707 -29.084 1.00 93.69 114 THR A C 1
ATOM 922 O O . THR A 1 114 ? 9.949 -2.957 -28.507 1.00 93.69 114 THR A O 1
ATOM 925 N N . GLU A 1 115 ? 12.117 -2.384 -28.414 1.00 91.88 115 GLU A N 1
ATOM 926 C CA . GLU A 1 115 ? 12.157 -2.279 -26.953 1.00 91.88 115 GLU A CA 1
ATOM 927 C C . GLU A 1 115 ? 11.300 -1.109 -26.441 1.00 91.88 115 GLU A C 1
ATOM 929 O O . GLU A 1 115 ? 10.551 -1.259 -25.469 1.00 91.88 115 GLU A O 1
ATOM 934 N N . ILE A 1 116 ? 11.369 0.046 -27.114 1.00 92.06 116 ILE A N 1
ATOM 935 C CA . ILE A 1 116 ? 10.543 1.219 -26.799 1.00 92.06 116 ILE A CA 1
ATOM 936 C C . ILE A 1 116 ? 9.055 0.884 -26.937 1.00 92.06 116 ILE A C 1
ATOM 938 O O . ILE A 1 116 ? 8.281 1.168 -26.018 1.00 92.06 116 ILE A O 1
ATOM 942 N N . ASP A 1 117 ? 8.664 0.242 -28.038 1.00 90.12 117 ASP A N 1
ATOM 943 C CA . ASP A 1 117 ? 7.272 -0.127 -28.302 1.00 90.12 117 ASP A CA 1
ATOM 944 C C . ASP A 1 117 ? 6.742 -1.110 -27.243 1.00 90.12 117 ASP A C 1
ATOM 946 O O . ASP A 1 117 ? 5.673 -0.891 -26.663 1.00 90.12 117 ASP A O 1
ATOM 950 N N . ALA A 1 118 ? 7.524 -2.139 -26.898 1.00 88.62 118 ALA A N 1
ATOM 951 C CA . ALA A 1 118 ? 7.159 -3.108 -25.865 1.00 88.62 118 ALA A CA 1
ATOM 952 C C . ALA A 1 118 ? 6.969 -2.454 -24.483 1.00 88.62 118 ALA A C 1
ATOM 954 O O . ALA A 1 118 ? 6.079 -2.826 -23.711 1.00 88.62 118 ALA A O 1
ATOM 955 N N . ARG A 1 119 ? 7.784 -1.446 -24.149 1.00 84.94 119 ARG A N 1
ATOM 956 C CA . ARG A 1 119 ? 7.700 -0.761 -22.854 1.00 84.94 119 ARG A CA 1
ATOM 957 C C . ARG A 1 119 ? 6.603 0.300 -22.802 1.00 84.94 119 ARG A C 1
ATOM 959 O O . ARG A 1 119 ? 6.036 0.522 -21.727 1.00 84.94 119 ARG A O 1
ATOM 966 N N . ALA A 1 120 ? 6.249 0.911 -23.932 1.00 79.12 120 ALA A N 1
ATOM 967 C CA . ALA A 1 120 ? 5.109 1.824 -24.040 1.00 79.12 120 ALA A CA 1
ATOM 968 C C . ALA A 1 120 ? 3.779 1.122 -23.711 1.00 79.12 120 ALA A C 1
ATOM 970 O O . ALA A 1 120 ? 2.882 1.721 -23.115 1.00 79.12 120 ALA A O 1
ATOM 971 N N . GLU A 1 121 ? 3.665 -0.167 -24.030 1.00 71.12 121 GLU A N 1
ATOM 972 C CA . GLU A 1 121 ? 2.495 -0.973 -23.678 1.00 71.12 121 GLU A CA 1
ATOM 973 C C . GLU A 1 121 ? 2.432 -1.291 -22.173 1.00 71.12 121 GLU A C 1
ATOM 975 O O . GLU A 1 121 ? 1.366 -1.208 -21.560 1.00 71.12 121 GLU A O 1
ATOM 980 N N . HIS A 1 122 ? 3.582 -1.556 -21.545 1.00 69.44 122 HIS A N 1
ATOM 981 C CA . HIS A 1 122 ? 3.676 -1.867 -20.114 1.00 69.44 122 HIS A CA 1
ATOM 982 C C . HIS A 1 122 ? 3.499 -0.649 -19.192 1.00 69.44 122 HIS A C 1
ATOM 984 O O . HIS A 1 122 ? 3.004 -0.768 -18.073 1.00 69.44 122 HIS A O 1
ATOM 990 N N . SER A 1 123 ? 3.909 0.534 -19.649 1.00 61.53 123 SER A N 1
ATOM 991 C CA . SER A 1 123 ? 3.910 1.773 -18.858 1.00 61.53 123 SER A CA 1
ATOM 992 C C . SER A 1 123 ? 2.560 2.500 -18.829 1.00 61.53 123 SER A C 1
ATOM 994 O O . SER A 1 123 ? 2.447 3.547 -18.189 1.00 61.53 123 SER A O 1
ATOM 996 N N . ARG A 1 124 ? 1.508 1.951 -19.459 1.00 59.25 124 ARG A N 1
ATOM 997 C CA . ARG A 1 124 ? 0.143 2.486 -19.350 1.00 59.25 124 ARG A CA 1
ATOM 998 C C . ARG A 1 124 ? -0.373 2.331 -17.915 1.00 59.25 124 ARG A C 1
ATOM 1000 O O . ARG A 1 124 ? -0.631 1.205 -17.478 1.00 59.25 124 ARG A O 1
ATOM 1007 N N . PRO A 1 125 ? -0.592 3.429 -17.168 1.00 56.56 125 PRO A N 1
ATOM 1008 C CA . PRO A 1 125 ? -1.051 3.330 -15.793 1.00 56.56 125 PRO A CA 1
ATOM 1009 C C . PRO A 1 125 ? -2.459 2.736 -15.779 1.00 56.56 125 PRO A C 1
ATOM 1011 O O . PRO A 1 125 ? -3.423 3.375 -16.191 1.00 56.56 125 PRO A O 1
ATOM 1014 N N . SER A 1 126 ? -2.606 1.511 -15.276 1.00 56.25 126 SER A N 1
ATOM 1015 C CA . SER A 1 126 ? -3.902 0.816 -15.236 1.00 56.25 126 SER A CA 1
ATOM 1016 C C . SER A 1 126 ? -4.896 1.415 -14.228 1.00 56.25 126 SER A C 1
ATOM 1018 O O . SER A 1 126 ? -5.976 0.861 -14.043 1.00 56.25 126 SER A O 1
ATOM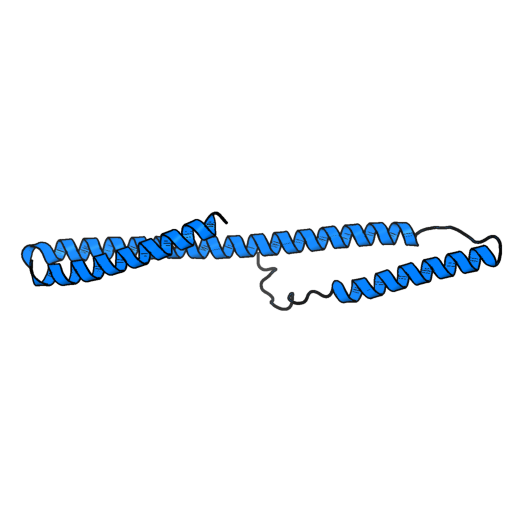 1020 N N . ARG A 1 127 ? -4.542 2.487 -13.503 1.00 50.53 127 ARG A N 1
ATOM 1021 C CA . ARG A 1 127 ? -5.336 2.937 -12.348 1.00 50.53 127 ARG A CA 1
ATOM 1022 C C . ARG A 1 127 ? -5.262 4.424 -11.983 1.00 50.53 127 ARG A C 1
ATOM 1024 O O . ARG A 1 127 ? -5.786 4.801 -10.944 1.00 50.53 127 ARG A O 1
ATOM 1031 N N . CYS A 1 128 ? -4.711 5.288 -12.836 1.00 49.12 128 CYS A N 1
ATOM 1032 C CA . CYS A 1 128 ? -4.721 6.745 -12.608 1.00 49.12 128 CYS A CA 1
ATOM 1033 C C . CYS A 1 128 ? -6.035 7.430 -13.048 1.00 49.12 128 CYS A C 1
ATOM 1035 O O . CYS A 1 128 ? -6.019 8.603 -13.404 1.00 49.12 128 CYS A O 1
ATOM 1037 N N . LEU A 1 129 ? -7.165 6.710 -13.064 1.00 47.81 129 LEU A N 1
ATOM 1038 C CA . LEU A 1 129 ? -8.480 7.270 -13.415 1.00 47.81 129 LEU A CA 1
ATOM 1039 C C . LEU A 1 129 ? -9.268 7.798 -12.212 1.00 47.81 129 LEU A C 1
ATOM 1041 O O . LEU A 1 129 ? -10.267 8.480 -12.423 1.00 47.81 129 LEU A O 1
ATOM 1045 N N . ASP A 1 130 ? -8.833 7.539 -10.976 1.00 41.66 130 ASP A N 1
ATOM 1046 C CA . ASP A 1 130 ? -9.476 8.143 -9.811 1.00 41.66 130 ASP A CA 1
ATOM 1047 C C . ASP A 1 130 ? -8.746 9.419 -9.387 1.00 41.66 130 ASP A C 1
ATOM 1049 O O . ASP A 1 130 ? -7.577 9.426 -8.998 1.00 41.66 130 ASP A O 1
ATOM 1053 N N . ASN A 1 131 ? -9.484 10.521 -9.481 1.00 45.03 131 ASN A N 1
ATOM 1054 C CA . ASN A 1 131 ? -9.081 11.915 -9.291 1.00 45.03 131 ASN A CA 1
ATOM 1055 C C . ASN A 1 131 ? -8.701 12.264 -7.827 1.00 45.03 131 ASN A C 1
ATOM 1057 O O . ASN A 1 131 ? -8.794 13.417 -7.403 1.00 45.03 131 ASN A O 1
ATOM 1061 N N . SER A 1 132 ? -8.322 11.267 -7.024 1.00 51.25 132 SER A N 1
ATOM 1062 C CA . SER A 1 132 ? -8.032 11.364 -5.590 1.00 51.25 132 SER A CA 1
ATOM 1063 C C . SER A 1 132 ? -6.535 11.442 -5.268 1.00 51.25 132 SER A C 1
ATOM 1065 O O . SER A 1 132 ? -6.183 11.872 -4.174 1.00 51.25 132 SER A O 1
ATOM 1067 N N . CYS A 1 133 ? -5.644 11.117 -6.212 1.00 49.38 133 CYS A N 1
ATOM 1068 C CA . CYS A 1 133 ? -4.198 11.040 -5.958 1.00 49.38 133 CYS A CA 1
ATOM 1069 C C . CYS A 1 133 ? -3.473 12.408 -5.863 1.00 49.38 133 CYS A C 1
ATOM 1071 O O . CYS A 1 133 ? -2.293 12.445 -5.531 1.00 49.38 133 CYS A O 1
ATOM 1073 N N . PHE A 1 134 ? -4.155 13.531 -6.135 1.00 45.16 134 PHE A N 1
ATOM 1074 C CA . PHE A 1 134 ? -3.544 14.874 -6.202 1.00 45.16 134 PHE A CA 1
ATOM 1075 C C . PHE A 1 134 ? -4.209 15.949 -5.320 1.00 45.16 134 PHE A C 1
ATOM 1077 O O . PHE A 1 134 ? -3.960 17.137 -5.510 1.00 45.16 134 PHE A O 1
ATOM 1084 N N . ARG A 1 135 ? -5.051 15.582 -4.342 1.00 43.06 135 ARG A N 1
ATOM 1085 C CA . ARG A 1 135 ? -5.575 16.550 -3.357 1.00 43.06 135 ARG A CA 1
ATOM 1086 C C . ARG A 1 135 ? -4.785 16.502 -2.048 1.00 43.06 135 ARG A C 1
ATOM 1088 O O . ARG A 1 135 ? -5.257 15.949 -1.060 1.00 43.06 135 ARG A O 1
ATOM 1095 N N . THR A 1 136 ? -3.625 17.147 -2.051 1.00 41.03 136 THR A N 1
ATOM 1096 C CA . THR A 1 136 ? -3.027 17.809 -0.878 1.00 41.03 136 THR A CA 1
ATOM 1097 C C . THR A 1 136 ? -2.439 19.125 -1.329 1.00 41.03 136 THR A C 1
ATOM 1099 O O . THR A 1 136 ? -1.705 19.084 -2.340 1.00 41.03 136 THR A O 1
#

Organism: NCBI:txid48802